Protein AF-A0A519EMS8-F1 (afdb_monomer)

Mean predicted aligned error: 2.43 Å

Sequence (33 aa):
MRIL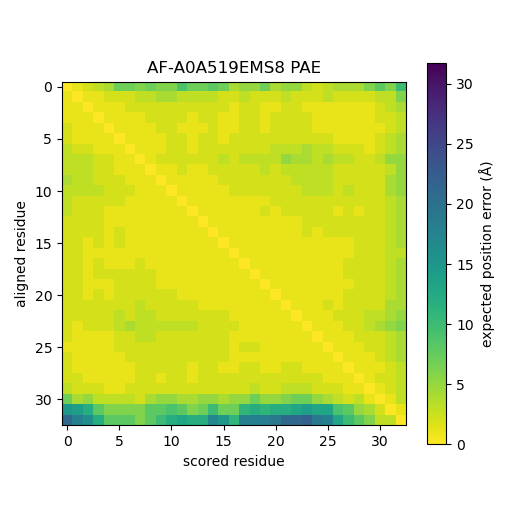LVEDDPSLGATVQSWLQLDGYAVDWVRRG

Nearest PDB structures (foldseek):
  3a0r-assembly1_B  TM=8.714E-01  e=2.545E-02  Thermotoga maritima
  4uhk-assembly2_A  TM=9.653E-01  e=8.540E-02  Escherichia coli K-12
  2iyn-assembly3_C  TM=9.856E-01  e=1.156E-01  Escherichia coli
  1zes-assembly2_B  TM=9.242E-01  e=1.345E-01  Escherichia coli
  2jb9-assembly1_A  TM=8.976E-01  e=1.963E-01  Escherichia coli

Secondary structure (DSSP, 8-state):
-EEEEE-S-HHHHHHHHHHHHHTT-EEEEE---

Solvent-accessible surface area (backbone atoms only — not comparable to full-atom values): 2052 Å² total; per-residue (Å²): 106,78,45,81,44,78,46,80,52,66,71,59,40,52,51,54,49,50,54,42,43,75,76,64,35,47,69,50,77,47,58,81,129

Foldseek 3Di:
DEEEAEDADPVVSVVVCVVCVVVVYHYDYDHDD

Radius of gyration: 9.04 Å; Cα contacts (8 Å, |Δi|>4): 41; chains: 1; bounding box: 23×10×23 Å

Structure (mmCIF, N/CA/C/O backbone):
data_AF-A0A519EMS8-F1
#
_entry.id   AF-A0A519EMS8-F1
#
loop_
_atom_site.group_PDB
_atom_site.id
_atom_site.type_symbol
_atom_site.label_atom_id
_atom_site.label_alt_id
_atom_site.label_comp_id
_atom_site.label_asym_id
_atom_site.label_entity_id
_atom_site.label_seq_id
_atom_site.pdbx_PDB_ins_code
_atom_site.Cartn_x
_atom_site.Cartn_y
_atom_site.Cartn_z
_atom_site.occupancy
_atom_site.B_iso_or_equiv
_atom_site.auth_seq_id
_atom_site.auth_comp_id
_atom_site.auth_asym_id
_atom_site.auth_atom_id
_atom_site.pdbx_PDB_model_num
ATOM 1 N N . MET A 1 1 ? -17.073 1.213 0.185 1.00 92.50 1 MET A N 1
ATOM 2 C CA . MET A 1 1 ? -16.970 1.679 -1.222 1.00 92.50 1 MET A CA 1
ATOM 3 C C . MET A 1 1 ? -15.639 1.201 -1.799 1.00 92.50 1 MET A C 1
ATOM 5 O O . MET A 1 1 ? -14.748 0.900 -1.010 1.00 92.50 1 MET A O 1
ATOM 9 N N . ARG A 1 2 ? -15.511 1.075 -3.128 1.00 96.69 2 ARG A N 1
ATOM 10 C CA . ARG A 1 2 ? -14.292 0.569 -3.786 1.00 96.69 2 ARG A CA 1
ATOM 11 C C . ARG A 1 2 ? -13.687 1.638 -4.695 1.00 96.69 2 ARG A C 1
ATOM 13 O O . ARG A 1 2 ? -14.429 2.298 -5.416 1.00 96.69 2 ARG A O 1
ATOM 20 N N . ILE A 1 3 ? -12.370 1.802 -4.626 1.00 97.69 3 ILE A N 1
ATOM 21 C CA . ILE A 1 3 ? -11.597 2.819 -5.343 1.00 97.69 3 ILE A CA 1
ATOM 22 C C . ILE A 1 3 ? -10.570 2.115 -6.229 1.00 97.69 3 ILE A C 1
ATOM 24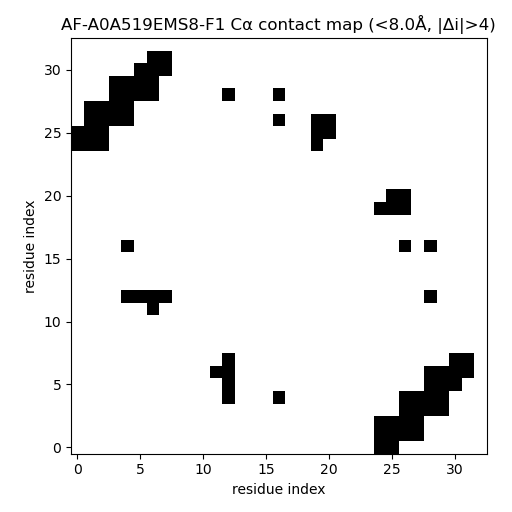 O O . ILE A 1 3 ? -9.867 1.214 -5.773 1.00 97.69 3 ILE A O 1
ATOM 28 N N . LEU A 1 4 ? -10.478 2.548 -7.485 1.00 97.38 4 LEU A N 1
ATOM 29 C CA . LEU A 1 4 ? -9.386 2.189 -8.382 1.00 97.38 4 LEU A CA 1
ATOM 30 C C . LEU A 1 4 ? -8.343 3.308 -8.332 1.00 97.38 4 LEU A C 1
ATOM 32 O O . LEU A 1 4 ? -8.612 4.423 -8.776 1.00 97.38 4 LEU A O 1
ATOM 36 N N . LEU A 1 5 ? -7.173 3.009 -7.778 1.00 96.38 5 LEU A N 1
ATOM 37 C CA . LEU A 1 5 ? -6.027 3.908 -7.758 1.00 96.38 5 LEU A CA 1
ATOM 38 C C . LEU A 1 5 ? -5.164 3.621 -8.989 1.00 96.38 5 LEU A C 1
ATOM 40 O O . LEU A 1 5 ? -4.709 2.494 -9.174 1.00 96.38 5 LEU A O 1
ATOM 44 N N . VAL A 1 6 ? -4.937 4.632 -9.824 1.00 96.31 6 VAL A N 1
ATOM 45 C CA . VAL A 1 6 ? -3.997 4.561 -10.949 1.00 96.31 6 VAL A CA 1
ATOM 46 C C . VAL A 1 6 ? -2.878 5.541 -10.654 1.00 96.31 6 VAL A C 1
ATOM 48 O O . VAL A 1 6 ? -3.099 6.744 -10.700 1.00 96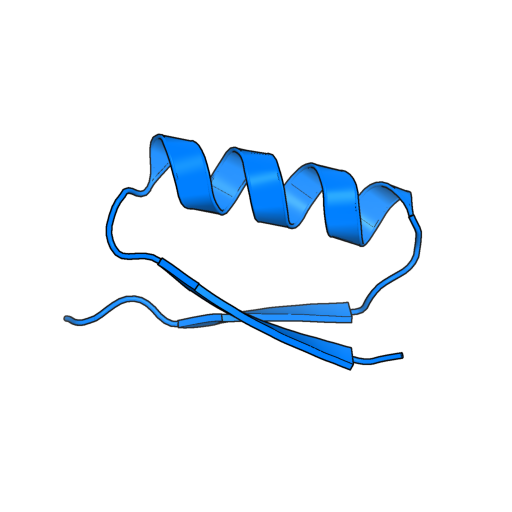.31 6 VAL A O 1
ATOM 51 N N . GLU A 1 7 ? -1.712 5.007 -10.313 1.00 95.31 7 GLU A N 1
ATOM 52 C CA . GLU A 1 7 ? -0.552 5.796 -9.899 1.00 95.31 7 GLU A CA 1
ATOM 53 C C . GLU A 1 7 ? 0.722 5.060 -10.320 1.00 95.31 7 GLU A C 1
ATOM 55 O O . GLU A 1 7 ? 0.826 3.847 -10.102 1.00 95.31 7 GLU A O 1
ATOM 60 N N . ASP A 1 8 ? 1.655 5.762 -10.962 1.00 94.56 8 ASP A N 1
ATOM 61 C CA . A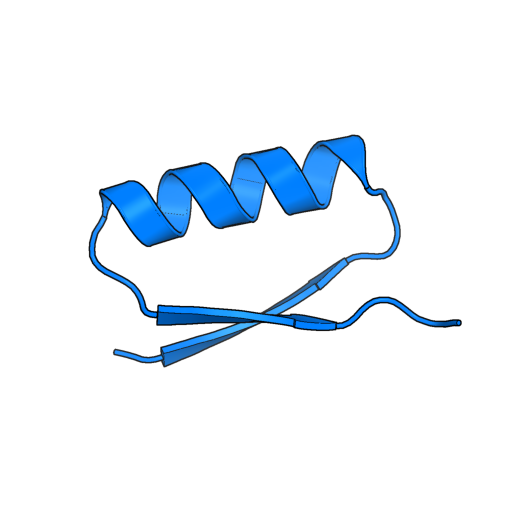SP A 1 8 ? 2.908 5.202 -11.470 1.00 94.56 8 ASP A CA 1
ATOM 62 C C . ASP A 1 8 ? 4.066 5.338 -10.476 1.00 94.56 8 ASP A C 1
ATOM 64 O O . ASP A 1 8 ? 4.937 4.460 -10.456 1.00 94.56 8 ASP A O 1
ATOM 68 N N . ASP A 1 9 ? 4.035 6.341 -9.591 1.00 94.88 9 ASP A N 1
ATOM 69 C CA . ASP A 1 9 ? 5.001 6.475 -8.502 1.00 94.88 9 ASP A CA 1
ATOM 70 C C . ASP A 1 9 ? 4.680 5.497 -7.346 1.00 94.88 9 ASP A C 1
ATOM 72 O O . ASP A 1 9 ? 3.640 5.612 -6.685 1.00 94.88 9 ASP A O 1
ATOM 76 N N . PRO A 1 10 ? 5.572 4.536 -7.025 1.00 93.62 10 PRO A N 1
ATOM 77 C CA . PRO A 1 10 ? 5.310 3.562 -5.970 1.00 93.62 10 PRO A CA 1
ATOM 78 C C . PRO A 1 10 ? 5.244 4.168 -4.565 1.00 93.62 10 PRO A C 1
ATOM 80 O O . PRO A 1 10 ? 4.535 3.658 -3.700 1.00 93.62 10 PRO A O 1
ATOM 83 N N . SER A 1 11 ? 6.010 5.228 -4.312 1.00 95.38 11 SER A N 1
ATOM 84 C CA . SER A 1 11 ? 6.066 5.875 -3.003 1.00 95.38 11 SER A CA 1
ATOM 85 C C . SER A 1 11 ? 4.783 6.656 -2.724 1.00 95.38 11 SER A C 1
ATOM 87 O O . SER A 1 11 ? 4.204 6.550 -1.635 1.00 95.38 11 SER A O 1
ATOM 89 N N . LEU A 1 12 ? 4.283 7.364 -3.740 1.00 95.75 12 LEU A N 1
ATOM 90 C CA . LEU A 1 12 ? 3.031 8.101 -3.653 1.00 95.75 12 LEU A CA 1
ATOM 91 C C . LEU A 1 12 ? 1.843 7.143 -3.586 1.00 95.75 12 LEU A C 1
ATOM 93 O O . LEU A 1 12 ? 1.019 7.251 -2.676 1.00 95.75 12 LEU A O 1
ATOM 97 N N . GLY A 1 13 ? 1.786 6.163 -4.491 1.00 96.69 13 GLY A N 1
ATOM 98 C CA . GLY A 1 13 ? 0.672 5.223 -4.557 1.00 96.69 13 GLY A CA 1
ATOM 99 C C . GLY A 1 13 ? 0.534 4.373 -3.294 1.00 96.69 13 GLY A C 1
ATOM 100 O O . GLY A 1 13 ? -0.579 4.208 -2.798 1.00 96.69 13 GLY A O 1
ATOM 101 N N . ALA A 1 14 ? 1.646 3.932 -2.692 1.00 97.12 14 ALA A N 1
ATOM 102 C CA . ALA A 1 14 ? 1.613 3.210 -1.419 1.00 97.12 14 ALA A CA 1
ATOM 103 C C . ALA A 1 14 ? 1.091 4.087 -0.271 1.00 97.12 14 ALA A C 1
ATOM 105 O O . ALA A 1 14 ? 0.307 3.624 0.563 1.00 97.12 14 ALA A O 1
ATOM 106 N N . THR A 1 15 ? 1.487 5.364 -0.245 1.00 98.00 15 THR A N 1
ATOM 107 C CA . THR A 1 15 ? 0.996 6.323 0.750 1.00 98.00 15 THR A CA 1
ATOM 108 C C . THR A 1 15 ? -0.511 6.514 0.589 1.00 98.00 15 THR A C 1
ATOM 110 O O . THR A 1 15 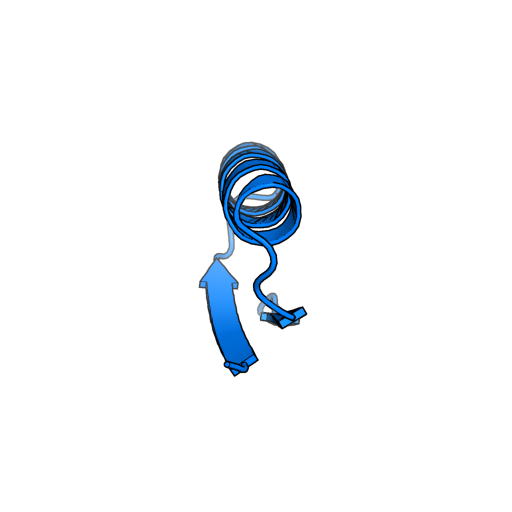? -1.264 6.270 1.527 1.00 98.00 15 THR A O 1
ATOM 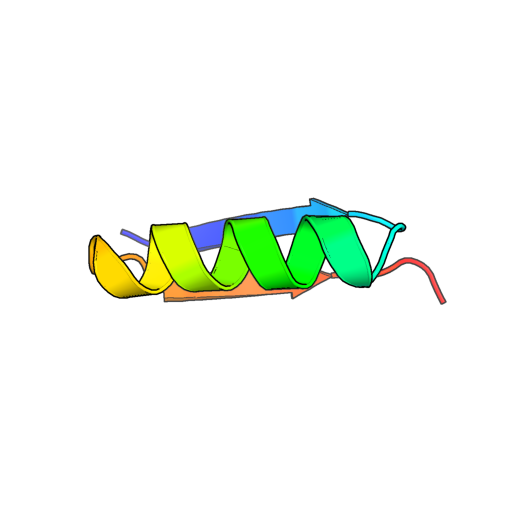113 N N . VAL A 1 16 ? -0.980 6.854 -0.613 1.00 97.31 16 VAL A N 1
ATOM 114 C CA . VAL A 1 16 ? -2.406 7.090 -0.891 1.00 97.31 16 VAL A CA 1
ATOM 115 C C . VAL A 1 16 ? -3.251 5.843 -0.612 1.00 97.31 16 VAL A C 1
ATOM 117 O O . VAL A 1 16 ? -4.291 5.942 0.039 1.00 97.31 16 VAL A O 1
ATOM 120 N N . GLN A 1 17 ? -2.792 4.662 -1.037 1.00 97.75 17 GLN A N 1
ATOM 121 C CA . GLN A 1 17 ? -3.471 3.397 -0.761 1.00 97.75 17 GLN A CA 1
ATOM 122 C C . GLN A 1 17 ? -3.637 3.164 0.745 1.00 97.75 17 GLN A C 1
ATOM 124 O O . GLN A 1 17 ? -4.728 2.799 1.181 1.00 97.75 17 GLN A O 1
ATOM 129 N N . SER A 1 18 ? -2.585 3.402 1.534 1.00 97.75 18 SER A N 1
ATOM 130 C CA . SER A 1 18 ? -2.604 3.177 2.983 1.00 97.75 18 SER A CA 1
ATOM 131 C C . SER A 1 18 ? -3.620 4.077 3.685 1.00 97.75 18 SER A C 1
ATOM 133 O O . SER A 1 18 ? -4.404 3.599 4.499 1.00 97.75 18 SER A O 1
ATOM 135 N N . TRP A 1 19 ? -3.661 5.365 3.335 1.00 98.06 19 TRP A N 1
ATOM 136 C CA . TRP A 1 19 ? -4.633 6.309 3.898 1.00 98.06 19 TRP A CA 1
ATOM 137 C C . TRP A 1 19 ? -6.076 5.930 3.548 1.00 98.06 19 TRP A C 1
ATOM 139 O O . TRP A 1 19 ? -6.934 5.872 4.423 1.00 98.06 19 TRP A O 1
ATOM 149 N N . LEU A 1 20 ? -6.340 5.579 2.288 1.00 97.69 20 LEU A N 1
ATOM 150 C CA . LEU A 1 20 ? -7.675 5.156 1.859 1.00 97.69 20 LEU A CA 1
ATOM 151 C C . LEU A 1 20 ? -8.121 3.844 2.527 1.00 97.69 20 LEU A C 1
ATOM 153 O O . LEU A 1 20 ? -9.296 3.679 2.852 1.00 97.69 20 LEU A O 1
ATOM 157 N N . GLN A 1 21 ? -7.201 2.907 2.756 1.00 97.38 21 GLN A N 1
ATOM 158 C CA . GLN A 1 21 ? -7.506 1.676 3.487 1.00 97.38 21 GLN A CA 1
ATOM 159 C C . GLN A 1 21 ? -7.794 1.940 4.970 1.00 97.38 21 GLN A C 1
ATOM 161 O O . GLN A 1 21 ? -8.705 1.317 5.517 1.00 97.38 21 GLN A O 1
ATOM 166 N N . LEU A 1 22 ? -7.073 2.875 5.604 1.00 98.06 22 LEU A N 1
ATOM 167 C CA . LEU A 1 22 ? -7.350 3.317 6.977 1.00 98.06 22 LEU A CA 1
ATOM 168 C C . LEU A 1 22 ? -8.751 3.929 7.109 1.00 98.06 22 LEU A C 1
ATOM 170 O O . LEU A 1 22 ? -9.444 3.658 8.088 1.00 98.06 22 LEU A O 1
ATOM 174 N N . ASP A 1 23 ? -9.203 4.654 6.088 1.00 97.31 23 ASP A N 1
ATOM 175 C CA . ASP A 1 23 ? -10.558 5.212 6.015 1.00 97.31 23 ASP A CA 1
ATOM 176 C C . ASP A 1 23 ? -11.641 4.164 5.658 1.00 97.31 23 ASP A C 1
ATOM 178 O O . ASP A 1 23 ? -12.825 4.489 5.539 1.00 97.31 23 ASP A O 1
ATOM 182 N N . GLY A 1 24 ? -11.269 2.887 5.499 1.00 97.75 24 GLY A N 1
ATOM 183 C CA . GLY A 1 24 ? -12.197 1.775 5.265 1.00 97.75 24 GLY A CA 1
ATOM 184 C C . GLY A 1 24 ? -12.579 1.550 3.799 1.00 97.75 24 GLY A C 1
ATOM 185 O O . 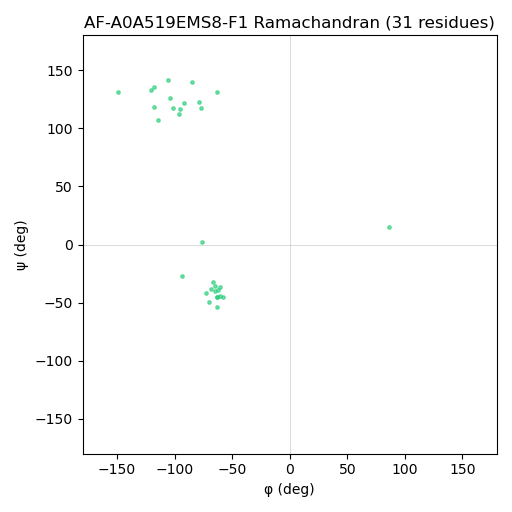GLY A 1 24 ? -13.546 0.834 3.510 1.00 97.75 24 GLY A O 1
ATOM 186 N N . TYR A 1 25 ? -11.841 2.134 2.851 1.00 98.25 25 TYR A N 1
ATOM 187 C CA . TYR A 1 25 ? -12.040 1.877 1.428 1.00 98.25 25 TYR A CA 1
ATOM 188 C C . TYR A 1 25 ? -11.283 0.629 0.969 1.00 98.25 25 TYR A C 1
ATOM 190 O O . TYR A 1 25 ? -10.124 0.400 1.311 1.00 98.25 25 TYR A O 1
ATOM 198 N N . ALA A 1 26 ? -11.924 -0.164 0.109 1.00 97.75 26 ALA A N 1
ATOM 199 C CA . ALA A 1 26 ? -11.218 -1.181 -0.660 1.00 97.75 26 ALA A CA 1
ATOM 200 C C . ALA A 1 26 ? -10.514 -0.496 -1.839 1.00 97.75 26 ALA A C 1
ATOM 202 O O . ALA A 1 26 ? -11.183 0.148 -2.646 1.00 97.75 26 ALA A O 1
ATOM 203 N N . VAL A 1 27 ? -9.193 -0.641 -1.944 1.00 97.81 27 VAL A N 1
ATOM 204 C CA . VAL A 1 27 ? -8.382 0.026 -2.974 1.00 97.81 27 VAL A CA 1
ATOM 205 C C . VAL A 1 27 ? -7.717 -1.012 -3.866 1.00 97.81 27 VAL A C 1
ATOM 207 O O . VAL A 1 27 ? -6.898 -1.798 -3.388 1.00 97.81 27 VAL A O 1
ATOM 210 N N . ASP A 1 28 ? -8.041 -0.986 -5.156 1.00 97.12 28 ASP A N 1
ATOM 211 C CA . ASP A 1 28 ? -7.299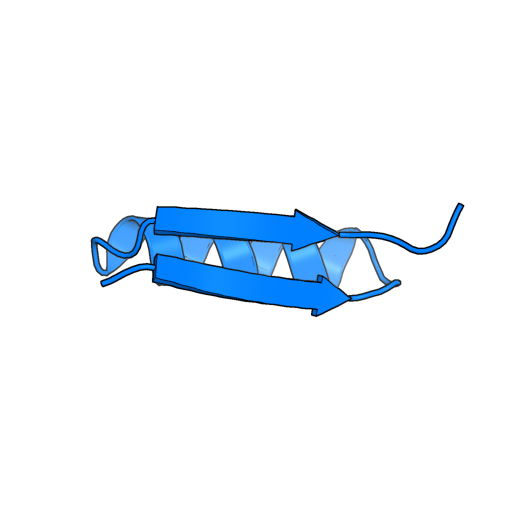 -1.709 -6.185 1.00 97.12 28 ASP A CA 1
ATOM 212 C C . ASP A 1 28 ? -6.284 -0.739 -6.794 1.00 97.12 28 ASP A C 1
ATOM 214 O O . ASP A 1 28 ? -6.673 0.274 -7.373 1.00 97.12 28 ASP A O 1
ATOM 218 N N . TRP A 1 29 ? -4.990 -1.014 -6.644 1.00 95.88 29 TRP A N 1
ATOM 219 C CA . TRP A 1 29 ? -3.945 -0.166 -7.212 1.00 95.88 29 TRP A CA 1
ATOM 220 C C . TRP A 1 29 ? -3.394 -0.785 -8.494 1.00 95.88 29 TRP A C 1
ATOM 222 O O . TRP A 1 29 ? -2.827 -1.878 -8.484 1.00 95.88 29 TRP A O 1
ATOM 232 N N . VAL A 1 30 ? -3.571 -0.069 -9.601 1.00 95.31 30 VAL A N 1
ATOM 233 C CA . VAL A 1 30 ? -3.029 -0.418 -10.911 1.00 95.31 30 VAL A CA 1
ATOM 234 C C . VAL A 1 30 ? -1.841 0.482 -11.212 1.00 95.31 30 VAL A C 1
ATOM 236 O O . VAL A 1 30 ? -1.943 1.708 -11.200 1.00 95.31 30 VAL A O 1
ATOM 239 N N . ARG A 1 31 ? -0.720 -0.156 -11.538 1.00 91.69 31 ARG A N 1
ATOM 240 C CA . ARG A 1 31 ? 0.477 0.488 -12.078 1.00 91.69 31 ARG A CA 1
ATOM 241 C C . ARG A 1 31 ? 0.559 0.153 -13.564 1.00 91.69 31 ARG A C 1
ATOM 243 O O . ARG A 1 31 ? 0.234 -0.972 -13.952 1.00 91.69 31 ARG A O 1
ATOM 250 N N . ARG A 1 32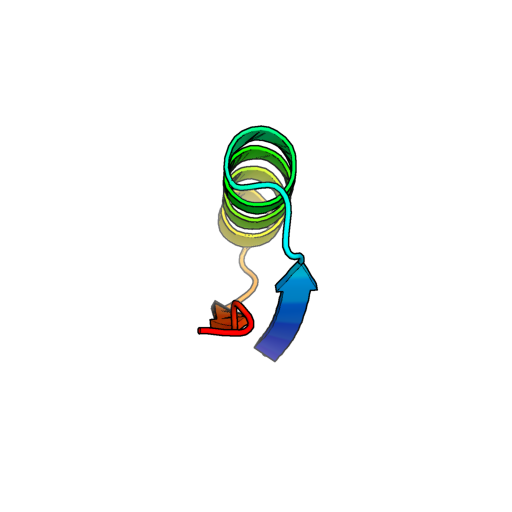 ? 0.982 1.105 -14.403 1.00 80.12 32 ARG A N 1
ATOM 251 C CA . ARG A 1 32 ? 1.443 0.739 -15.752 1.00 80.12 32 ARG A CA 1
ATOM 252 C C . ARG A 1 32 ? 2.685 -0.145 -15.591 1.00 80.12 32 ARG A C 1
ATOM 254 O O . ARG A 1 32 ? 3.552 0.182 -14.782 1.00 80.12 32 ARG A O 1
ATOM 261 N N . GLY A 1 33 ? 2.692 -1.282 -16.288 1.00 63.16 33 GLY A N 1
ATOM 262 C CA . GLY A 1 33 ? 3.875 -2.135 -16.425 1.00 63.16 33 GLY A CA 1
ATOM 263 C C . GLY A 1 33 ? 4.960 -1.467 -17.253 1.00 63.16 33 GLY A C 1
ATOM 264 O O . GLY A 1 33 ? 4.609 -0.565 -18.050 1.00 63.16 33 GLY A O 1
#

pLDDT: mean 94.98, std 6.48, range [63.16, 98.25]